Protein AF-A0AAN5CY24-F1 (afdb_monomer)

Solvent-accessible surface area (backbone atoms only — not comparable to full-atom values): 4980 Å² total; per-residue (Å²): 141,88,77,66,73,54,63,96,57,80,64,88,73,88,85,87,85,87,88,84,74,63,93,94,54,71,57,75,46,70,43,60,70,45,82,35,54,71,90,79,40,70,54,75,42,59,43,88,55,95,86,38,54,74,76,43,81,41,59,27,78,46,71,78,54,52,74,49,67,55,92,114

Secondary structure (DSSP, 8-state):
----TTTTS-------------TT---EEEE--EE--TTT--EEEEESSTT-EEEEEE-SEE-S-EEEE---

Sequence (72 aa):
EIYSPGFPFNSSLPCDFLLKVDTGMLVEIEILLLEANSCCDHLLLTEGTLGGAVIADLTGEISTGKMYRTTS

Radius of gyration: 12.79 Å; Cα contacts (8 Å, |Δi|>4): 96; chains: 1; bounding box: 31×21×28 Å

pLDDT: mean 92.88, std 4.16, range [77.44, 96.75]

Foldseek 3Di:
DDDDPPPPDDDPDDDDDDDDDDPPDKDKDWCQWDAADPPDGWDWDAPDDDVHHTQDTDHHIDHPRDMTMDDD

Mean predicted aligned err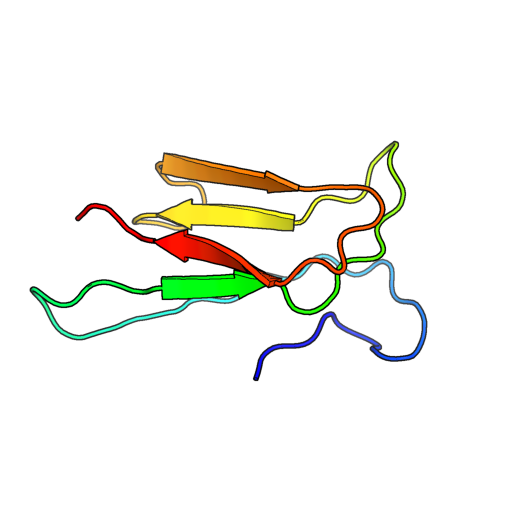or: 3.38 Å

InterPro domains:
  IPR035914 Spermadhesin, CUB domain superfamily [SSF49854] (2-67)
  IPR050976 Snake venom C-type lectin-like [PTHR22991] (2-72)

Structure (mmCIF, N/CA/C/O backbone):
data_AF-A0AAN5CY24-F1
#
_entry.id   AF-A0AAN5CY24-F1
#
loop_
_atom_site.group_PDB
_atom_site.id
_atom_site.type_symbol
_atom_site.label_atom_id
_atom_site.label_alt_id
_atom_site.label_comp_id
_atom_site.label_asym_id
_atom_site.label_entity_id
_atom_site.label_seq_id
_atom_site.pdbx_PDB_ins_code
_atom_site.Cartn_x
_atom_site.Cartn_y
_atom_site.Cartn_z
_atom_site.occupancy
_atom_site.B_iso_or_equiv
_atom_site.auth_seq_id
_atom_site.auth_comp_id
_atom_site.auth_asym_id
_atom_site.auth_atom_id
_atom_site.pdbx_PDB_model_num
ATOM 1 N N . GLU A 1 1 ? 1.632 -13.638 4.340 1.00 85.38 1 GLU A N 1
ATOM 2 C CA . GLU A 1 1 ? 2.538 -12.614 3.780 1.00 85.38 1 GLU A CA 1
ATOM 3 C C . GLU A 1 1 ? 2.139 -12.368 2.330 1.00 85.38 1 GLU A C 1
ATOM 5 O O . GLU A 1 1 ? 1.665 -13.305 1.692 1.00 85.38 1 GLU A O 1
ATOM 10 N N . ILE A 1 2 ? 2.223 -11.123 1.854 1.00 94.56 2 ILE A N 1
ATOM 11 C CA . ILE A 1 2 ? 1.834 -10.713 0.493 1.00 94.56 2 ILE A CA 1
ATOM 12 C C . ILE A 1 2 ? 3.088 -10.201 -0.209 1.00 94.56 2 ILE A C 1
ATOM 14 O O . ILE A 1 2 ? 3.851 -9.446 0.388 1.00 94.56 2 ILE A O 1
ATOM 18 N N . TYR A 1 3 ? 3.279 -10.597 -1.465 1.00 95.25 3 TYR A N 1
ATOM 19 C CA . TYR A 1 3 ? 4.414 -10.183 -2.286 1.00 95.25 3 TYR A CA 1
ATOM 20 C C . TYR A 1 3 ? 3.931 -9.585 -3.601 1.00 95.25 3 TYR A C 1
ATOM 22 O O . TYR A 1 3 ? 2.892 -9.990 -4.129 1.00 95.25 3 TYR A O 1
ATOM 30 N N . SER A 1 4 ? 4.713 -8.657 -4.149 1.00 94.56 4 SER A N 1
ATOM 31 C CA . SER A 1 4 ? 4.513 -8.184 -5.513 1.00 94.56 4 SER A CA 1
ATOM 32 C C . SER A 1 4 ? 4.684 -9.337 -6.516 1.00 94.56 4 SER A C 1
ATOM 34 O O . SER A 1 4 ? 5.448 -10.281 -6.270 1.00 94.56 4 SER A O 1
ATOM 36 N N . PRO A 1 5 ? 3.994 -9.291 -7.668 1.00 95.12 5 PRO A N 1
ATOM 37 C CA . PRO A 1 5 ? 4.229 -10.244 -8.742 1.00 95.12 5 PRO A CA 1
ATOM 38 C C . PRO A 1 5 ? 5.714 -10.277 -9.116 1.00 95.12 5 PRO A C 1
ATOM 40 O O . PRO A 1 5 ? 6.330 -9.234 -9.294 1.00 95.12 5 PRO A O 1
ATOM 43 N N . GLY A 1 6 ? 6.289 -11.470 -9.252 1.00 92.50 6 GLY A N 1
ATOM 44 C CA . GLY A 1 6 ? 7.685 -11.635 -9.667 1.00 92.50 6 GLY A CA 1
ATOM 45 C C . GLY A 1 6 ? 8.733 -11.469 -8.563 1.00 92.50 6 GLY A C 1
ATOM 46 O O . GLY A 1 6 ? 9.888 -11.795 -8.825 1.00 92.50 6 GLY A O 1
ATOM 47 N N . PHE A 1 7 ? 8.364 -11.061 -7.342 1.00 92.75 7 PHE A N 1
ATOM 48 C CA . PHE A 1 7 ? 9.294 -11.008 -6.207 1.00 92.75 7 PHE A CA 1
ATOM 49 C C . PHE A 1 7 ? 10.025 -12.358 -6.010 1.00 92.75 7 PHE A C 1
ATOM 51 O O . PHE A 1 7 ? 9.374 -13.407 -6.063 1.00 92.75 7 PHE A O 1
ATOM 58 N N . PRO A 1 8 ? 11.356 -12.378 -5.774 1.00 93.06 8 PRO A N 1
ATOM 59 C CA . PRO A 1 8 ? 12.255 -11.241 -5.518 1.00 93.06 8 PRO A CA 1
ATOM 60 C C . PRO A 1 8 ? 12.901 -10.633 -6.778 1.00 93.06 8 PRO A C 1
ATOM 62 O O . PRO A 1 8 ? 13.868 -9.883 -6.678 1.00 93.06 8 PRO A O 1
ATOM 65 N N . PHE A 1 9 ? 12.420 -10.985 -7.967 1.00 91.06 9 PHE A N 1
ATOM 66 C CA . PHE A 1 9 ? 12.860 -10.405 -9.234 1.00 91.06 9 PHE A CA 1
ATOM 67 C C . PHE A 1 9 ? 11.940 -9.244 -9.644 1.00 91.06 9 PHE A C 1
ATOM 69 O O . PHE A 1 9 ? 11.136 -8.752 -8.854 1.00 91.06 9 PHE A O 1
ATOM 76 N N . ASN A 1 10 ? 12.072 -8.780 -10.887 1.00 85.94 10 ASN A N 1
ATOM 77 C CA . ASN A 1 10 ? 11.280 -7.673 -11.406 1.00 85.94 10 ASN A CA 1
ATOM 78 C C . ASN A 1 10 ? 9.972 -8.138 -12.068 1.00 85.94 10 ASN A C 1
ATOM 80 O O . ASN A 1 10 ? 9.856 -9.235 -12.613 1.00 85.94 10 ASN A O 1
ATOM 84 N N . SER A 1 11 ? 8.982 -7.254 -12.039 1.00 88.12 11 SER A N 1
ATOM 85 C CA . SER A 1 11 ? 7.735 -7.359 -12.791 1.00 88.12 11 SER A CA 1
ATOM 86 C C . SER A 1 11 ? 7.188 -5.957 -13.024 1.00 88.12 11 SER A C 1
ATOM 88 O O . SER A 1 11 ? 7.372 -5.077 -12.189 1.00 88.12 11 SER A O 1
ATOM 90 N N . SER A 1 12 ? 6.497 -5.759 -14.143 1.00 88.31 12 SER A N 1
ATOM 91 C CA . SER A 1 12 ? 5.770 -4.517 -14.455 1.00 88.31 12 SER A CA 1
ATOM 92 C C . SER A 1 12 ? 4.262 -4.759 -14.568 1.00 88.31 12 SER A C 1
ATOM 94 O O . SER A 1 12 ? 3.550 -4.000 -15.222 1.00 88.31 12 SER A O 1
ATOM 96 N N . LEU A 1 13 ? 3.776 -5.867 -13.998 1.00 92.81 13 LEU A N 1
ATOM 97 C CA . LEU A 1 13 ? 2.358 -6.207 -14.010 1.00 92.81 13 LEU A CA 1
ATOM 98 C C . LEU A 1 13 ? 1.628 -5.472 -12.877 1.00 92.81 13 LEU A C 1
ATOM 100 O O . LEU A 1 13 ? 2.045 -5.610 -11.725 1.00 92.81 13 LEU A O 1
ATOM 104 N N . PRO A 1 14 ? 0.525 -4.758 -13.168 1.00 92.69 14 PRO A N 1
ATOM 105 C CA . PRO A 1 14 ? -0.341 -4.238 -12.120 1.00 92.69 14 PRO A CA 1
ATOM 106 C C . PRO A 1 14 ? -1.011 -5.398 -11.373 1.00 92.69 14 PRO A C 1
ATOM 108 O O . PRO A 1 14 ? -1.292 -6.453 -11.951 1.00 92.69 14 PRO A O 1
ATOM 111 N N . CYS A 1 15 ? -1.281 -5.201 -10.086 1.00 92.50 15 CYS A N 1
ATOM 112 C CA . CYS A 1 15 ? -1.926 -6.195 -9.239 1.00 92.50 15 CYS A CA 1
ATOM 113 C C . CYS A 1 15 ? -2.779 -5.540 -8.157 1.00 92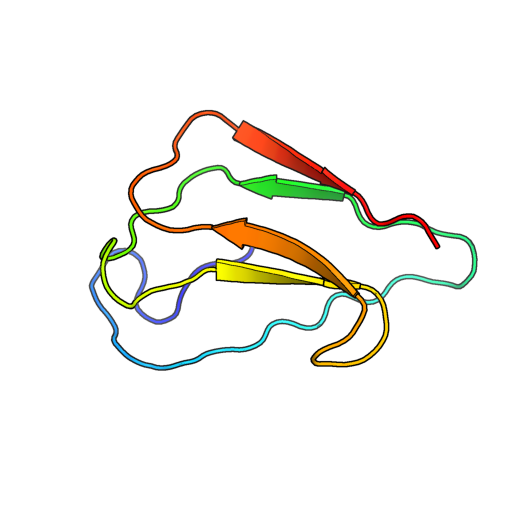.50 15 CYS A C 1
ATOM 115 O O . CYS A 1 15 ? -2.399 -4.509 -7.607 1.00 92.50 15 CYS A O 1
ATOM 117 N N . ASP A 1 16 ? -3.868 -6.216 -7.799 1.00 93.25 16 ASP A N 1
ATOM 118 C CA . ASP A 1 16 ? -4.748 -5.835 -6.701 1.00 93.25 16 ASP A CA 1
ATOM 119 C C . ASP A 1 16 ? -4.828 -6.976 -5.684 1.00 93.25 16 ASP A C 1
ATOM 121 O O . ASP A 1 16 ? -4.977 -8.147 -6.047 1.00 93.25 16 ASP A O 1
ATOM 125 N N . PHE A 1 17 ? -4.780 -6.630 -4.398 1.00 93.06 17 PHE A N 1
ATOM 126 C CA . PHE A 1 17 ? -4.979 -7.568 -3.298 1.00 93.06 17 PHE A CA 1
ATOM 127 C C . PHE A 1 17 ? -6.175 -7.119 -2.467 1.00 93.06 17 PHE A C 1
ATOM 129 O O . PHE A 1 17 ? -6.207 -5.996 -1.969 1.00 93.06 17 PHE A O 1
ATOM 136 N N . LEU A 1 18 ? -7.156 -8.008 -2.296 1.00 93.31 18 LEU A N 1
ATOM 137 C CA . LEU A 1 18 ? -8.328 -7.740 -1.471 1.00 93.31 18 LEU A CA 1
ATOM 138 C C . LEU A 1 18 ? -8.192 -8.446 -0.122 1.00 93.31 18 LEU A C 1
ATOM 140 O O . LEU A 1 18 ? -8.199 -9.675 -0.046 1.00 93.31 18 LEU A O 1
ATOM 144 N N . LEU A 1 19 ? -8.115 -7.653 0.942 1.00 92.81 19 LEU A N 1
ATOM 145 C CA . LEU A 1 19 ? -8.144 -8.121 2.323 1.00 92.81 19 LEU A CA 1
ATOM 146 C C . LEU A 1 19 ? -9.563 -7.953 2.866 1.00 92.81 19 LEU A C 1
ATOM 148 O O . LEU A 1 19 ? -10.146 -6.877 2.761 1.00 92.81 19 LEU A O 1
ATOM 152 N N . LYS A 1 20 ? -10.126 -9.015 3.445 1.00 92.06 20 LYS A N 1
ATOM 153 C CA . LYS A 1 20 ? 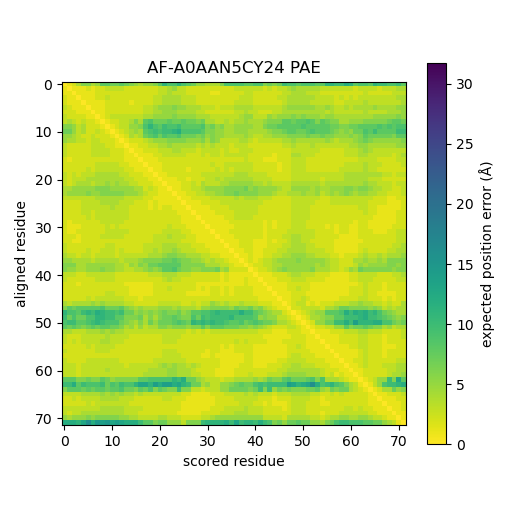-11.460 -8.988 4.048 1.00 92.06 20 LYS A CA 1
ATOM 154 C C . LYS A 1 20 ? -11.427 -9.628 5.426 1.00 92.06 20 LYS A C 1
ATOM 156 O O . LYS A 1 20 ? -10.852 -10.698 5.605 1.00 92.06 20 LYS A O 1
ATOM 161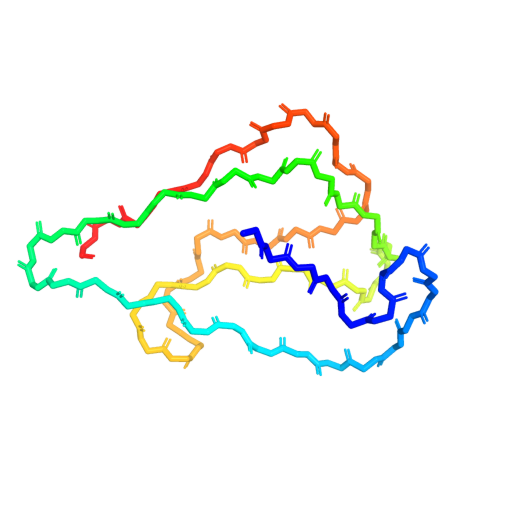 N N . VAL A 1 21 ? -12.088 -8.971 6.366 1.00 93.38 21 VAL A N 1
ATOM 162 C CA . VAL A 1 21 ? -12.307 -9.431 7.737 1.00 93.38 21 VAL A CA 1
ATOM 163 C C . VAL A 1 21 ? -13.802 -9.402 8.052 1.00 93.38 21 VAL A C 1
ATOM 165 O O . VAL A 1 21 ? -14.590 -8.831 7.291 1.00 93.38 21 VAL A O 1
ATOM 168 N N . ASP A 1 22 ? -14.201 -10.052 9.142 1.00 95.31 22 ASP A N 1
ATOM 169 C CA . ASP A 1 22 ? -15.584 -10.005 9.618 1.00 95.31 22 ASP A CA 1
ATOM 170 C C . ASP A 1 22 ? -15.982 -8.592 10.065 1.00 95.31 22 ASP A C 1
ATOM 172 O O . ASP A 1 22 ? -15.148 -7.771 10.454 1.00 95.31 22 ASP A O 1
ATOM 176 N N . THR A 1 23 ? -17.286 -8.319 10.025 1.00 91.88 23 THR A N 1
ATOM 177 C CA . THR A 1 23 ? -17.860 -7.026 10.407 1.00 91.88 23 THR A CA 1
ATOM 178 C C . THR A 1 23 ? -17.424 -6.612 11.813 1.00 91.88 23 THR A C 1
ATOM 180 O O . THR A 1 23 ? -17.582 -7.371 12.768 1.00 91.88 23 THR A O 1
ATOM 183 N N . GLY A 1 24 ? -16.933 -5.378 11.946 1.00 92.94 24 GLY A N 1
ATOM 184 C CA . GLY A 1 24 ? -16.465 -4.815 13.216 1.00 92.94 24 GLY A CA 1
ATOM 185 C C . GLY A 1 24 ? -14.989 -5.081 13.524 1.00 92.94 24 GLY A C 1
ATOM 186 O O . GLY A 1 24 ? -14.504 -4.622 14.557 1.00 92.94 24 GLY A O 1
ATOM 187 N N . MET A 1 25 ? -14.269 -5.791 12.652 1.00 95.81 25 MET A N 1
ATOM 188 C CA . MET A 1 25 ? -12.813 -5.916 12.725 1.00 95.81 25 MET A CA 1
ATOM 189 C C . MET A 1 25 ? -12.123 -4.921 11.790 1.00 95.81 25 MET A C 1
ATOM 191 O O . MET A 1 25 ? -12.666 -4.548 10.756 1.00 95.81 25 MET A O 1
ATOM 195 N N . LEU A 1 26 ? -10.903 -4.527 12.155 1.00 95.81 26 LEU A N 1
ATOM 196 C CA . LEU A 1 26 ? -10.047 -3.643 11.362 1.00 95.81 26 LEU A CA 1
ATOM 197 C C . LEU A 1 26 ? -8.830 -4.411 10.847 1.00 95.81 26 LEU A C 1
ATOM 199 O O . LEU A 1 26 ? -8.392 -5.383 11.468 1.00 95.81 26 LEU A O 1
ATOM 203 N N . VAL A 1 27 ? -8.2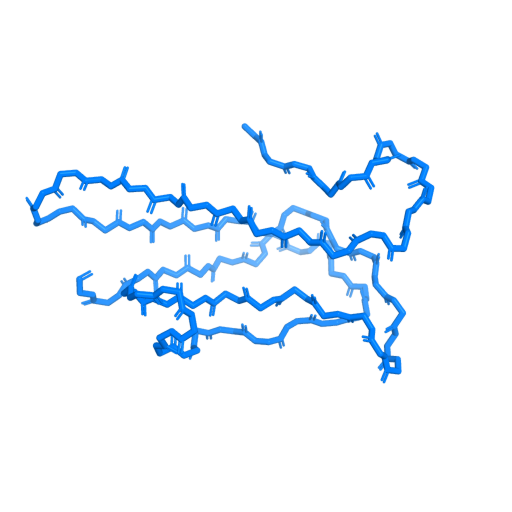73 -3.946 9.733 1.00 95.38 27 VAL A N 1
ATOM 204 C CA . VAL A 1 27 ? -7.056 -4.495 9.133 1.00 95.38 27 VAL A CA 1
ATOM 205 C C . VAL A 1 27 ? -5.891 -3.561 9.430 1.00 95.38 27 VAL A C 1
ATOM 207 O O . VAL A 1 27 ? -6.005 -2.342 9.303 1.00 95.38 27 VAL A O 1
ATOM 210 N N . GLU A 1 28 ? -4.762 -4.146 9.813 1.00 96.38 28 GLU A N 1
ATOM 211 C CA . GLU A 1 28 ? -3.492 -3.453 10.000 1.00 96.38 28 GL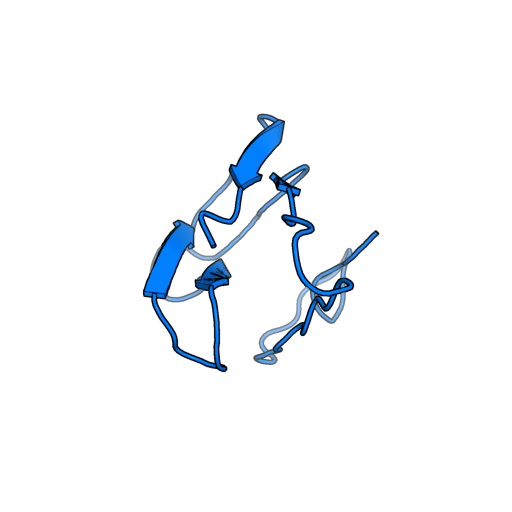U A CA 1
ATOM 212 C C . GLU A 1 28 ? -2.439 -4.097 9.094 1.00 96.38 28 GLU A C 1
ATOM 214 O O . GLU A 1 28 ? -2.368 -5.322 8.988 1.00 96.38 28 GLU A O 1
ATOM 219 N N . ILE A 1 29 ? -1.673 -3.267 8.391 1.00 95.25 29 ILE A N 1
ATOM 220 C CA . ILE A 1 29 ? -0.695 -3.668 7.380 1.00 95.25 29 ILE A CA 1
ATOM 221 C C . ILE A 1 29 ? 0.661 -3.091 7.765 1.00 95.25 29 ILE A C 1
ATOM 223 O O . ILE A 1 29 ? 0.784 -1.886 7.979 1.00 95.25 29 ILE A O 1
ATOM 227 N N . GLU A 1 30 ? 1.676 -3.952 7.773 1.00 96.62 30 GLU A N 1
ATOM 228 C CA . GLU A 1 30 ? 3.080 -3.570 7.881 1.00 96.62 30 GLU A CA 1
ATOM 229 C C . GLU A 1 30 ? 3.752 -3.633 6.509 1.00 96.62 30 GLU A C 1
ATOM 231 O O . GLU A 1 30 ? 3.746 -4.670 5.842 1.00 96.62 30 GLU A O 1
ATOM 236 N N . ILE A 1 31 ? 4.375 -2.532 6.095 1.00 96.62 31 ILE A N 1
ATOM 237 C CA . ILE A 1 31 ? 5.256 -2.507 4.930 1.00 96.62 31 ILE A CA 1
ATOM 238 C C . ILE A 1 31 ? 6.668 -2.861 5.388 1.00 96.62 31 ILE A C 1
ATOM 240 O O . ILE A 1 31 ? 7.411 -2.003 5.873 1.00 96.62 31 ILE A O 1
ATOM 244 N N . LEU A 1 32 ? 7.016 -4.138 5.222 1.00 95.56 32 LEU A N 1
ATOM 245 C CA . LEU A 1 32 ? 8.346 -4.669 5.527 1.00 95.56 32 LEU A CA 1
ATOM 246 C C . LEU A 1 32 ? 9.402 -4.147 4.545 1.00 95.56 32 LEU A C 1
ATOM 248 O O . LEU A 1 32 ? 10.468 -3.699 4.960 1.00 95.56 32 LEU A O 1
ATOM 252 N N . LEU A 1 33 ? 9.088 -4.197 3.248 1.00 95.25 33 LEU A N 1
ATOM 253 C CA . LEU A 1 33 ? 9.951 -3.751 2.161 1.00 95.25 33 LEU A CA 1
ATOM 254 C C . LEU A 1 33 ? 9.097 -3.253 0.991 1.00 95.25 33 LEU A C 1
ATOM 256 O O . LEU A 1 33 ? 8.167 -3.937 0.563 1.00 95.25 33 LEU A O 1
ATOM 260 N N . LEU A 1 34 ? 9.444 -2.087 0.458 1.00 95.31 34 LEU A N 1
ATOM 261 C CA . LEU A 1 34 ? 8.969 -1.572 -0.819 1.00 95.31 34 LEU A CA 1
ATOM 262 C C . LEU A 1 34 ? 10.175 -1.044 -1.590 1.00 95.31 34 LEU A C 1
ATOM 264 O O . LEU A 1 34 ? 10.908 -0.211 -1.068 1.00 95.31 34 LEU A O 1
ATOM 268 N N . GLU A 1 35 ? 10.339 -1.502 -2.825 1.00 94.44 35 GLU A N 1
ATOM 269 C CA . GLU A 1 35 ? 11.271 -0.945 -3.804 1.00 94.44 35 GLU A CA 1
ATOM 270 C C . GLU A 1 35 ? 10.482 -0.702 -5.092 1.00 94.44 35 GLU A C 1
ATOM 272 O O . GLU A 1 35 ? 10.161 -1.635 -5.827 1.00 94.44 35 GLU A O 1
ATOM 277 N N . ALA A 1 36 ? 10.109 0.551 -5.328 1.00 94.44 36 ALA A N 1
ATOM 278 C CA . ALA A 1 36 ? 9.304 0.972 -6.468 1.00 94.44 36 ALA A CA 1
ATOM 279 C C . ALA A 1 36 ? 9.999 2.109 -7.225 1.00 94.44 36 ALA A C 1
ATOM 281 O O . ALA A 1 36 ? 10.668 2.954 -6.623 1.00 94.44 36 ALA A O 1
ATOM 282 N N . ASN A 1 37 ? 9.834 2.168 -8.549 1.00 93.50 37 ASN A N 1
ATOM 283 C CA . ASN A 1 37 ? 10.318 3.303 -9.324 1.00 93.50 37 ASN A CA 1
ATOM 284 C C . ASN A 1 37 ? 9.548 4.584 -8.956 1.00 93.50 37 ASN A C 1
ATOM 286 O O . ASN A 1 37 ? 8.359 4.710 -9.254 1.00 93.50 37 ASN A O 1
ATOM 290 N N . SER A 1 38 ? 10.255 5.570 -8.396 1.00 93.69 38 SER A N 1
ATOM 291 C CA . SER A 1 38 ? 9.675 6.815 -7.877 1.00 93.69 38 SER A CA 1
ATOM 292 C C . SER A 1 38 ? 8.928 7.689 -8.892 1.00 93.69 38 SER A C 1
ATOM 294 O O . SER A 1 38 ? 8.295 8.657 -8.478 1.00 93.69 38 SER A O 1
ATOM 296 N N . CYS A 1 39 ? 9.030 7.436 -10.203 1.00 91.88 39 CYS A N 1
ATOM 297 C CA . CYS A 1 39 ? 8.281 8.218 -11.188 1.00 91.88 39 CYS A CA 1
ATOM 298 C C . CYS A 1 39 ? 6.827 7.774 -11.337 1.00 91.88 39 CYS A C 1
ATOM 300 O O . CYS A 1 39 ? 5.987 8.593 -11.708 1.00 91.88 39 CYS A O 1
ATOM 302 N N . CYS A 1 40 ? 6.576 6.470 -11.191 1.00 90.00 40 CYS A N 1
ATOM 303 C CA . CYS A 1 40 ? 5.453 5.839 -11.878 1.00 90.00 40 CYS A CA 1
ATOM 304 C C . CYS A 1 40 ? 4.924 4.567 -11.201 1.00 90.00 40 CYS A C 1
ATOM 306 O O . CYS A 1 40 ? 3.787 4.184 -11.476 1.00 90.00 40 CYS A O 1
ATOM 308 N N . ASP A 1 41 ? 5.716 3.910 -10.349 1.00 95.06 41 ASP A N 1
ATOM 309 C CA . ASP A 1 41 ? 5.288 2.704 -9.641 1.00 95.06 41 ASP A CA 1
ATOM 310 C C . ASP A 1 41 ? 4.776 3.092 -8.259 1.00 95.06 41 ASP A C 1
ATOM 312 O O . ASP A 1 41 ? 5.465 3.772 -7.494 1.00 95.06 41 ASP A O 1
ATOM 316 N N . HIS A 1 42 ? 3.572 2.640 -7.929 1.00 95.50 42 HIS A N 1
ATOM 317 C CA . HIS A 1 42 ? 2.906 3.000 -6.686 1.00 95.50 42 HIS A CA 1
ATOM 318 C C . HIS A 1 42 ? 2.295 1.773 -6.015 1.00 95.50 42 HIS A C 1
ATOM 320 O O . HIS A 1 42 ? 1.674 0.933 -6.667 1.00 95.50 42 HIS A O 1
ATOM 326 N N . LEU A 1 43 ? 2.431 1.703 -4.692 1.00 95.88 43 LEU A N 1
ATOM 327 C CA . LEU A 1 43 ? 1.622 0.854 -3.829 1.00 95.88 43 LEU A CA 1
ATOM 328 C C . LEU A 1 43 ? 0.530 1.722 -3.203 1.00 95.88 43 LEU A C 1
ATOM 330 O O . LEU A 1 43 ? 0.794 2.527 -2.307 1.00 95.88 43 LEU A O 1
ATOM 334 N N . LEU A 1 44 ? -0.699 1.538 -3.680 1.00 96.12 44 LEU A N 1
ATOM 335 C CA . LEU A 1 44 ? -1.867 2.253 -3.186 1.00 96.12 44 LEU A CA 1
ATOM 336 C C . LEU A 1 44 ? -2.612 1.400 -2.154 1.00 96.12 44 LEU A C 1
ATOM 338 O O . LEU A 1 44 ? -3.108 0.318 -2.466 1.00 96.12 44 LEU A O 1
ATOM 342 N N . LEU A 1 45 ? -2.726 1.905 -0.928 1.00 95.50 45 LEU A N 1
ATOM 343 C CA . LEU A 1 45 ? -3.558 1.313 0.115 1.00 95.50 45 LEU A CA 1
ATOM 344 C C . LEU A 1 45 ? -4.899 2.042 0.143 1.00 95.50 45 LEU A C 1
ATOM 346 O O . LEU A 1 45 ? -4.953 3.243 0.417 1.00 95.50 45 LEU A O 1
ATOM 350 N N . THR A 1 46 ? -5.980 1.309 -0.122 1.00 95.44 46 THR A N 1
ATOM 351 C CA . THR A 1 46 ? -7.348 1.841 -0.080 1.00 95.44 46 THR A CA 1
ATOM 352 C C . THR A 1 46 ? -8.212 1.078 0.912 1.00 95.44 46 THR A C 1
ATOM 354 O O . THR A 1 46 ? -8.017 -0.115 1.140 1.00 95.44 46 THR A O 1
ATOM 357 N N . GLU A 1 47 ? -9.162 1.787 1.508 1.00 93.81 47 GLU A N 1
ATOM 358 C CA . GLU A 1 47 ? -10.158 1.248 2.423 1.00 93.81 47 GLU A CA 1
ATOM 359 C C . GLU A 1 47 ? -11.553 1.266 1.791 1.00 93.81 47 GLU A C 1
ATOM 361 O O . GLU A 1 47 ? -11.938 2.219 1.105 1.00 93.81 47 GLU A O 1
ATOM 366 N N . GLY A 1 48 ? -12.330 0.217 2.067 1.00 87.69 48 GLY A N 1
ATOM 367 C CA . GLY A 1 48 ? -13.691 0.051 1.570 1.00 87.69 48 GLY A CA 1
ATOM 368 C C . GLY A 1 48 ? -13.735 -0.730 0.258 1.00 87.69 48 GLY A C 1
ATOM 369 O O . GLY A 1 48 ? -13.239 -1.852 0.168 1.00 87.69 48 GLY A O 1
ATOM 370 N N . THR A 1 49 ? -14.397 -0.176 -0.755 1.00 80.69 49 THR A N 1
ATOM 371 C CA . THR A 1 49 ? -14.453 -0.776 -2.097 1.00 80.69 49 THR A CA 1
ATOM 372 C C . THR A 1 49 ? -13.128 -0.597 -2.840 1.00 80.69 49 THR A C 1
ATOM 374 O O . THR A 1 49 ? -12.339 0.276 -2.492 1.00 80.69 49 THR A O 1
ATOM 377 N N . LEU A 1 50 ? -12.894 -1.374 -3.905 1.00 77.44 50 LEU A N 1
ATOM 378 C CA . LEU A 1 50 ? -11.760 -1.149 -4.815 1.00 77.44 50 LEU A CA 1
ATOM 379 C C . LEU A 1 50 ? -11.757 0.313 -5.298 1.00 77.44 50 LEU A C 1
ATOM 381 O O . LEU A 1 50 ? -12.750 0.771 -5.865 1.00 77.44 50 LEU A O 1
ATOM 385 N N . GLY A 1 51 ? -10.667 1.043 -5.035 1.00 78.75 51 GLY A N 1
ATOM 386 C CA . GLY A 1 51 ? -10.569 2.480 -5.324 1.00 78.75 51 GLY A CA 1
ATOM 387 C C . GLY A 1 51 ? -11.310 3.386 -4.331 1.00 78.75 51 GLY A C 1
ATOM 388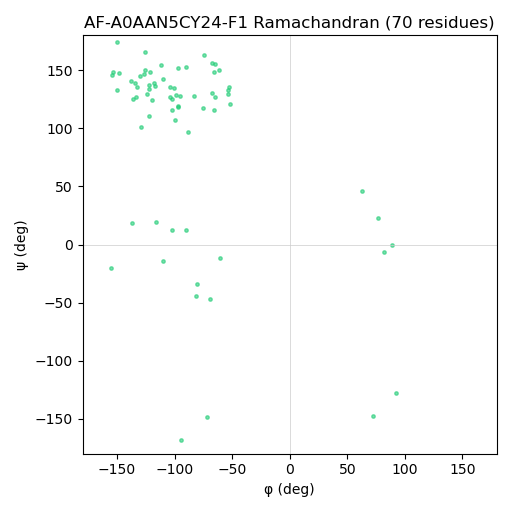 O O . GLY A 1 51 ? -11.694 4.496 -4.690 1.00 78.75 51 GLY A O 1
ATOM 389 N N . GLY A 1 52 ? -11.560 2.901 -3.113 1.00 89.75 52 GLY A N 1
ATOM 390 C CA . GLY A 1 52 ? -12.181 3.651 -2.024 1.00 89.75 52 GLY A CA 1
ATOM 391 C C . GLY A 1 52 ? -11.264 4.720 -1.421 1.00 89.75 52 GLY A C 1
ATOM 392 O O . GLY A 1 52 ? -10.435 5.324 -2.101 1.00 89.75 52 GLY A O 1
ATOM 393 N N . ALA A 1 53 ? -11.421 4.983 -0.124 1.00 94.25 53 ALA A N 1
ATOM 394 C CA . ALA A 1 53 ? -10.642 6.019 0.547 1.00 94.25 53 ALA A CA 1
ATOM 395 C C . ALA A 1 53 ? -9.155 5.641 0.566 1.00 94.25 53 ALA A C 1
ATOM 397 O O . ALA A 1 53 ? -8.794 4.549 1.000 1.00 94.25 53 ALA A O 1
ATOM 398 N N . VAL A 1 54 ? -8.287 6.539 0.099 1.00 95.75 54 VAL A N 1
ATOM 399 C CA . VAL A 1 54 ? -6.839 6.308 0.100 1.00 95.75 54 VAL A CA 1
ATOM 400 C C . VAL A 1 54 ? -6.309 6.467 1.522 1.00 95.75 54 VAL A C 1
ATOM 402 O O . VAL A 1 54 ? -6.380 7.551 2.097 1.00 95.75 54 VAL A O 1
ATOM 405 N N . ILE A 1 55 ? -5.753 5.387 2.070 1.00 96.06 55 ILE A N 1
ATOM 406 C CA . ILE A 1 55 ? -5.012 5.402 3.336 1.00 96.06 55 ILE A CA 1
ATOM 407 C C . ILE A 1 55 ? -3.578 5.874 3.082 1.00 96.06 55 ILE A C 1
ATOM 409 O O . ILE A 1 55 ? -3.036 6.677 3.842 1.00 96.06 55 ILE A O 1
ATOM 413 N N . ALA A 1 56 ? -2.954 5.360 2.020 1.00 96.00 56 ALA A N 1
ATOM 414 C CA . ALA A 1 56 ? -1.584 5.686 1.659 1.00 96.00 56 ALA A CA 1
ATOM 415 C C . ALA A 1 56 ? -1.335 5.498 0.161 1.00 96.00 56 ALA A C 1
ATOM 417 O O . ALA A 1 56 ? -1.857 4.569 -0.449 1.00 96.00 56 ALA A O 1
ATOM 418 N N . ASP A 1 57 ? -0.482 6.355 -0.387 1.00 96.19 57 ASP A N 1
ATOM 419 C CA . ASP A 1 57 ? 0.100 6.238 -1.721 1.00 96.19 57 ASP A CA 1
ATOM 420 C C . ASP A 1 57 ? 1.624 6.232 -1.548 1.00 96.19 57 ASP A C 1
ATOM 422 O O . ASP A 1 57 ? 2.208 7.208 -1.065 1.00 96.19 57 ASP A O 1
ATOM 426 N N . LEU A 1 58 ? 2.245 5.081 -1.811 1.00 96.56 58 LEU A N 1
ATOM 427 C CA . LEU A 1 58 ? 3.646 4.812 -1.502 1.00 96.56 58 LEU A CA 1
ATOM 428 C C . LEU A 1 58 ? 4.440 4.547 -2.776 1.00 96.56 58 LEU A C 1
ATOM 430 O O . LEU A 1 58 ? 4.002 3.806 -3.649 1.00 96.56 58 LEU A O 1
ATOM 434 N N . THR A 1 59 ? 5.649 5.091 -2.839 1.00 96.75 59 THR A N 1
ATOM 435 C CA . THR A 1 59 ? 6.601 4.865 -3.931 1.00 96.75 59 THR A CA 1
ATOM 436 C C . THR A 1 59 ? 8.038 4.979 -3.408 1.00 96.75 59 THR A C 1
ATOM 438 O O . THR A 1 59 ? 8.249 5.343 -2.245 1.00 96.75 59 THR A O 1
ATOM 441 N N . GLY A 1 60 ? 9.031 4.688 -4.250 1.00 95.00 60 GLY A N 1
ATOM 442 C CA . GLY A 1 60 ? 10.444 4.690 -3.879 1.00 95.00 60 GLY A CA 1
ATOM 443 C C . GLY A 1 60 ? 10.829 3.509 -2.987 1.00 95.00 60 GLY A C 1
ATOM 444 O O . GLY A 1 60 ? 10.278 2.416 -3.111 1.00 95.00 60 GLY A O 1
ATOM 445 N N . GLU A 1 61 ? 11.792 3.737 -2.092 1.00 95.44 61 GLU A N 1
ATOM 446 C CA . GLU A 1 61 ? 12.320 2.723 -1.175 1.00 95.44 61 GLU A CA 1
ATOM 447 C C . GLU A 1 61 ? 11.787 2.925 0.255 1.00 95.44 61 GLU A C 1
ATOM 449 O O . GLU A 1 61 ? 11.894 4.014 0.827 1.00 95.44 61 GLU A O 1
ATOM 454 N N . ILE A 1 62 ? 11.216 1.874 0.851 1.00 95.25 62 ILE A N 1
ATOM 455 C CA . ILE A 1 62 ? 10.760 1.844 2.248 1.00 95.25 62 ILE A CA 1
ATOM 456 C C . ILE A 1 62 ? 11.184 0.515 2.875 1.00 95.25 62 ILE A C 1
ATOM 458 O O . ILE A 1 62 ? 10.806 -0.544 2.392 1.00 95.25 62 ILE A O 1
ATOM 462 N N . SER A 1 63 ? 11.905 0.569 3.994 1.00 91.31 63 SER A N 1
ATOM 463 C CA . SER A 1 63 ? 12.396 -0.617 4.720 1.00 91.31 63 SER A CA 1
ATOM 464 C C . SER A 1 63 ? 12.232 -0.501 6.244 1.00 91.31 63 SER A C 1
ATOM 466 O O . SER A 1 63 ? 12.885 -1.197 7.016 1.00 91.31 63 SER A O 1
ATOM 468 N N . THR A 1 64 ? 11.366 0.410 6.705 1.00 87.25 64 THR A N 1
ATOM 469 C CA . THR A 1 64 ? 11.266 0.803 8.123 1.00 87.25 64 THR A CA 1
ATOM 470 C C . THR A 1 64 ? 10.086 0.180 8.882 1.00 87.25 64 THR A C 1
ATOM 472 O O . THR A 1 64 ? 9.765 0.681 9.956 1.00 87.25 64 THR A O 1
ATOM 475 N N . GLY A 1 65 ? 9.393 -0.829 8.336 1.00 89.44 65 GLY A N 1
ATOM 476 C CA . GLY A 1 65 ? 8.220 -1.436 8.991 1.00 89.44 65 GLY A CA 1
ATOM 477 C C . GLY A 1 65 ? 7.062 -0.449 9.179 1.00 89.44 65 GLY A C 1
ATOM 478 O O . GLY A 1 65 ? 6.518 -0.304 10.273 1.00 89.44 65 GLY A O 1
ATOM 479 N N . LYS A 1 66 ? 6.724 0.336 8.143 1.00 94.50 66 LYS A N 1
ATOM 480 C CA . LYS A 1 66 ? 5.646 1.336 8.269 1.00 94.50 66 LYS A CA 1
ATOM 481 C C . LYS A 1 66 ? 4.294 0.648 8.440 1.00 94.50 66 LYS A C 1
ATOM 483 O O . LYS A 1 66 ? 3.928 -0.189 7.621 1.00 94.50 66 LYS A O 1
ATOM 488 N N . MET A 1 67 ? 3.545 1.081 9.450 1.00 96.75 67 MET A N 1
ATOM 489 C CA . MET A 1 67 ? 2.230 0.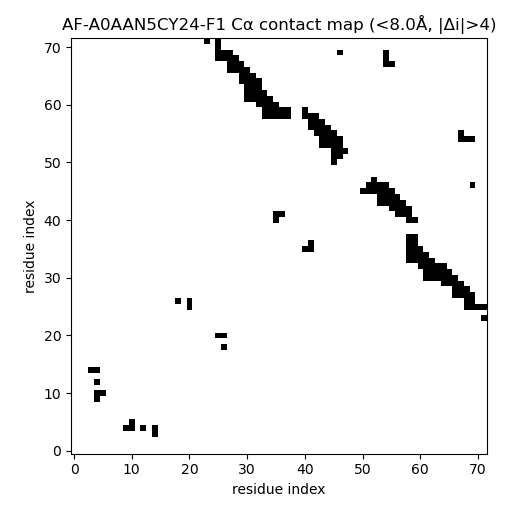543 9.787 1.00 96.75 67 MET A CA 1
ATOM 490 C C . MET A 1 67 ? 1.107 1.436 9.261 1.00 96.75 67 MET A C 1
ATOM 492 O O . MET A 1 67 ? 1.136 2.655 9.446 1.00 96.75 67 MET A O 1
ATOM 496 N N . TYR A 1 68 ? 0.096 0.815 8.662 1.00 96.44 68 TYR A N 1
ATOM 497 C CA . TYR A 1 68 ? -1.139 1.452 8.208 1.00 96.44 68 TYR A CA 1
ATOM 498 C C . TYR A 1 68 ? -2.337 0.660 8.714 1.00 96.44 68 TYR A C 1
ATOM 500 O O . TYR A 1 68 ? -2.285 -0.565 8.790 1.00 96.44 68 TYR A O 1
ATOM 508 N N . ARG A 1 69 ? -3.428 1.346 9.053 1.00 96.06 69 ARG A N 1
ATOM 509 C CA . ARG A 1 69 ? -4.615 0.719 9.636 1.00 96.06 69 ARG A CA 1
ATOM 510 C C . ARG A 1 69 ? -5.882 1.297 9.024 1.00 96.06 69 ARG A C 1
ATOM 512 O O . ARG A 1 69 ? -5.949 2.504 8.801 1.00 96.06 69 ARG A O 1
ATOM 519 N N . THR A 1 70 ? -6.872 0.441 8.787 1.00 95.12 70 THR A N 1
ATOM 520 C CA . THR A 1 70 ? -8.223 0.868 8.408 1.00 95.12 70 THR A CA 1
ATOM 521 C C . THR A 1 70 ? -8.911 1.596 9.565 1.00 95.12 70 THR A C 1
ATOM 523 O O . THR A 1 70 ? -8.562 1.422 10.739 1.00 95.12 70 THR A O 1
ATOM 526 N N . THR A 1 71 ? -9.884 2.439 9.238 1.00 91.25 71 THR A N 1
ATOM 527 C CA . THR A 1 71 ? -10.590 3.304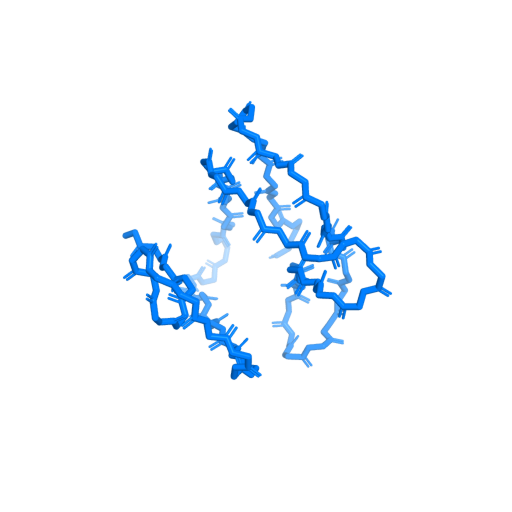 10.194 1.00 91.25 71 THR A CA 1
ATOM 528 C C . THR A 1 71 ? -12.044 2.896 10.428 1.00 91.25 71 THR A C 1
ATOM 530 O O . THR A 1 71 ? -12.641 3.339 11.412 1.00 91.25 71 THR A O 1
ATOM 533 N N . SER A 1 72 ? -12.596 2.040 9.567 1.00 82.06 72 SER A N 1
ATOM 534 C CA . SER A 1 72 ? -14.000 1.631 9.511 1.00 82.06 72 SER A CA 1
ATOM 535 C C . SER A 1 72 ? -14.208 0.170 9.119 1.00 82.06 72 SER A C 1
ATOM 537 O O . SER A 1 72 ? -13.305 -0.440 8.503 1.00 82.06 72 SER A O 1
#

Organism: NCBI:txid1317129